Protein AF-A0A0F3MUV6-F1 (afdb_monomer)

Radius of gyration: 31.23 Å; Cα contacts (8 Å, |Δi|>4): 48; chains: 1; bounding box: 65×50×85 Å

Secondary structure (DSSP, 8-state):
----------TTS----GGGGTT--EEEEEEETTTTEEEEEEE----HHHHHHHH-HHHHHHHHHHHHHHHTT-------THHHHHHHHHHHHHHHHHHHHTT--

Structure (mmCIF, N/CA/C/O backbone):
data_AF-A0A0F3MUV6-F1
#
_entry.id   AF-A0A0F3MUV6-F1
#
loop_
_atom_site.group_PDB
_atom_site.id
_atom_site.type_symbol
_atom_site.label_atom_id
_atom_site.label_alt_id
_atom_site.label_comp_id
_atom_site.label_asym_id
_atom_site.label_entity_id
_atom_site.label_seq_id
_atom_site.pdbx_PDB_ins_code
_atom_site.Cartn_x
_atom_site.Cartn_y
_atom_site.Cartn_z
_atom_site.occupancy
_atom_site.B_iso_or_equiv
_atom_site.auth_seq_id
_atom_site.auth_comp_id
_atom_site.auth_asym_id
_atom_site.auth_atom_id
_atom_site.pdbx_PDB_model_num
ATOM 1 N N . MET A 1 1 ? -8.857 18.553 0.728 1.00 51.94 1 MET A N 1
ATOM 2 C CA . MET A 1 1 ? -10.276 18.195 0.942 1.00 51.94 1 MET A CA 1
ATOM 3 C C . MET A 1 1 ? -10.313 17.055 1.940 1.00 51.94 1 MET A C 1
ATOM 5 O O . MET A 1 1 ? -9.624 16.069 1.715 1.00 51.94 1 MET A O 1
ATOM 9 N N . THR A 1 2 ? -11.040 17.208 3.042 1.00 71.00 2 THR A N 1
ATOM 10 C CA . THR A 1 2 ? -11.151 16.173 4.080 1.00 71.00 2 THR A CA 1
ATOM 11 C C . THR A 1 2 ? -12.454 15.421 3.862 1.00 71.00 2 THR A C 1
ATOM 13 O O . THR A 1 2 ? -13.515 16.040 3.837 1.00 71.00 2 THR A O 1
ATOM 16 N N . GLN A 1 3 ? -12.380 14.105 3.671 1.00 78.62 3 GLN A N 1
ATOM 17 C CA . GLN A 1 3 ? -13.557 13.255 3.524 1.00 78.62 3 GLN A CA 1
ATOM 18 C C . GLN A 1 3 ? -13.791 12.497 4.831 1.00 78.62 3 GLN A C 1
ATOM 20 O O . GLN A 1 3 ? -12.894 11.817 5.321 1.00 78.62 3 GLN A O 1
ATOM 25 N N . ALA A 1 4 ? -14.999 12.614 5.380 1.00 85.81 4 ALA A N 1
ATOM 26 C CA . ALA A 1 4 ? -15.443 11.853 6.541 1.00 85.81 4 ALA A CA 1
ATOM 27 C C . ALA A 1 4 ? -16.549 10.884 6.112 1.00 85.81 4 ALA A C 1
ATOM 29 O O . ALA A 1 4 ? -17.497 11.273 5.430 1.00 85.81 4 ALA A O 1
ATOM 30 N N . CYS A 1 5 ? -16.431 9.619 6.499 1.00 87.31 5 CYS A N 1
ATOM 31 C CA . CYS A 1 5 ? -17.469 8.616 6.291 1.00 87.31 5 CYS A CA 1
ATOM 32 C C . CYS A 1 5 ? -17.523 7.668 7.486 1.00 87.31 5 CYS A C 1
ATOM 34 O O . CYS A 1 5 ? -16.498 7.371 8.100 1.00 87.31 5 CYS A O 1
ATOM 36 N N . ILE A 1 6 ? -18.718 7.171 7.793 1.00 91.50 6 ILE A N 1
ATOM 37 C CA . ILE A 1 6 ? -18.922 6.177 8.844 1.00 91.50 6 ILE A CA 1
ATOM 38 C C . ILE A 1 6 ? -18.911 4.798 8.191 1.00 91.50 6 ILE A C 1
ATOM 40 O O . ILE A 1 6 ? -19.690 4.534 7.276 1.00 91.50 6 ILE A O 1
ATOM 44 N N . LEU A 1 7 ? -18.036 3.919 8.672 1.00 91.56 7 LEU A N 1
ATOM 45 C CA . LEU A 1 7 ? -17.950 2.530 8.234 1.00 91.56 7 LEU A CA 1
ATOM 46 C C . LEU A 1 7 ? -18.395 1.622 9.375 1.00 91.56 7 LEU A C 1
ATOM 48 O O . LEU A 1 7 ? -18.047 1.854 10.532 1.00 91.56 7 LEU A O 1
ATOM 52 N N . LYS A 1 8 ? -19.169 0.588 9.046 1.00 93.69 8 LYS A N 1
ATOM 53 C CA . LYS A 1 8 ? -19.601 -0.422 10.013 1.00 93.69 8 LYS A CA 1
ATOM 54 C C . LYS A 1 8 ? -18.725 -1.667 9.8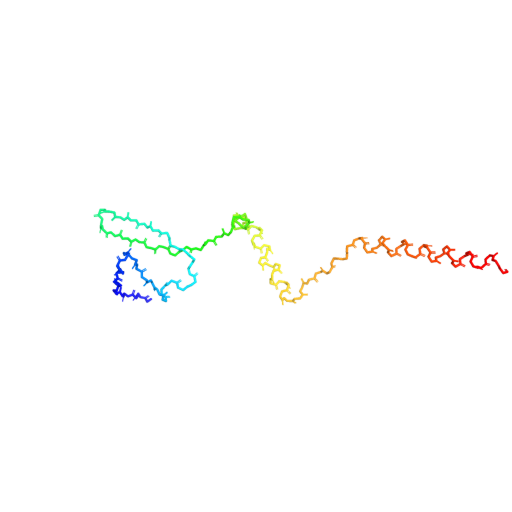73 1.00 93.69 8 LYS A C 1
ATOM 56 O O . LYS A 1 8 ? -18.497 -2.095 8.738 1.00 93.69 8 LYS A O 1
ATOM 61 N N . PRO A 1 9 ? -18.234 -2.238 10.983 1.00 94.31 9 PRO A N 1
ATOM 62 C CA . PRO A 1 9 ? -17.552 -3.517 10.942 1.00 94.31 9 PRO A CA 1
ATOM 63 C C . PRO A 1 9 ? -18.531 -4.631 10.562 1.00 94.31 9 PRO A C 1
ATOM 65 O O . PRO A 1 9 ? -19.719 -4.570 10.888 1.00 94.31 9 PRO A O 1
ATOM 68 N N . ASP A 1 10 ? -18.029 -5.645 9.864 1.00 92.69 10 ASP A N 1
ATOM 69 C CA . ASP A 1 10 ? -18.793 -6.861 9.593 1.00 92.69 10 ASP A CA 1
ATOM 70 C C . ASP A 1 10 ? -18.831 -7.805 10.812 1.00 92.69 10 ASP A C 1
ATOM 72 O O . ASP A 1 10 ? -18.263 -7.525 11.869 1.00 92.69 10 ASP A O 1
ATOM 76 N N . THR A 1 11 ? -19.482 -8.963 10.666 1.00 95.12 11 THR A N 1
ATOM 77 C CA . THR A 1 11 ? -19.598 -9.973 11.735 1.00 95.12 11 THR A CA 1
ATOM 78 C C . THR A 1 11 ? -18.260 -10.557 12.196 1.00 95.12 11 THR A C 1
ATOM 80 O O . THR A 1 11 ? -18.204 -11.187 13.248 1.00 95.12 11 THR A O 1
ATOM 83 N N . LYS A 1 12 ? -17.177 -10.356 11.434 1.00 95.56 12 LYS A N 1
ATOM 84 C CA . LYS A 1 12 ? -15.812 -10.779 11.774 1.00 95.56 12 LYS A CA 1
ATOM 85 C C . LYS A 1 12 ? -14.954 -9.611 12.279 1.00 95.56 12 LYS A C 1
ATOM 87 O O . LYS A 1 12 ? -13.746 -9.773 12.424 1.00 95.56 12 LYS A O 1
ATOM 92 N N . GLY A 1 13 ? -15.548 -8.439 12.514 1.00 91.94 13 GLY A N 1
ATOM 93 C CA . GLY A 1 13 ? -14.851 -7.246 12.997 1.00 91.94 13 GLY A CA 1
ATOM 94 C C . GLY A 1 13 ? -14.020 -6.520 11.934 1.00 91.94 13 GLY A C 1
ATOM 95 O O . GLY A 1 13 ? -13.195 -5.677 12.281 1.00 91.94 13 GLY A O 1
ATOM 96 N N . ARG A 1 14 ? -14.198 -6.822 10.642 1.00 93.44 14 ARG A N 1
ATOM 97 C CA . ARG A 1 14 ? -13.427 -6.195 9.554 1.00 93.44 14 ARG A CA 1
ATOM 98 C C . ARG A 1 14 ? -14.092 -4.900 9.103 1.00 93.44 14 ARG A C 1
ATOM 100 O O . ARG A 1 14 ? -15.307 -4.858 8.924 1.00 93.44 14 ARG A O 1
ATOM 107 N N . ILE A 1 15 ? -13.291 -3.870 8.837 1.00 93.12 15 ILE A N 1
ATOM 108 C CA . ILE A 1 15 ? -13.744 -2.605 8.242 1.00 93.12 15 ILE A CA 1
ATOM 109 C C . ILE A 1 15 ? -13.284 -2.556 6.784 1.00 93.12 15 ILE A C 1
ATOM 111 O O . ILE A 1 15 ? -12.098 -2.697 6.494 1.00 93.12 15 ILE A O 1
ATOM 115 N N . THR A 1 16 ? -14.218 -2.337 5.857 1.00 91.88 16 THR A N 1
ATOM 116 C CA . THR A 1 16 ? -13.904 -2.256 4.423 1.00 91.88 16 THR A CA 1
ATOM 117 C C . THR A 1 16 ? -13.693 -0.802 4.011 1.00 91.88 16 THR A C 1
ATOM 119 O O . THR A 1 16 ? -14.640 -0.022 3.982 1.00 91.88 16 THR A O 1
ATOM 122 N N . LEU A 1 17 ? -12.457 -0.441 3.658 1.00 91.75 17 LEU A N 1
ATOM 123 C CA . LEU A 1 17 ? -12.093 0.918 3.224 1.00 91.75 17 LEU A CA 1
ATOM 124 C C . LEU A 1 17 ? -12.515 1.230 1.775 1.00 91.75 17 LEU A C 1
ATOM 126 O O . LEU A 1 17 ? -12.622 2.393 1.386 1.00 91.75 17 LEU A O 1
ATOM 130 N N . GLY A 1 18 ? -12.773 0.201 0.961 1.00 88.88 18 GLY A N 1
ATOM 131 C CA . GLY A 1 18 ? -13.249 0.346 -0.415 1.00 88.88 18 GLY A CA 1
ATOM 132 C C . GLY A 1 18 ? -12.351 1.264 -1.252 1.00 88.88 18 GLY A C 1
ATOM 133 O O . GLY A 1 18 ? -11.146 1.047 -1.358 1.00 88.88 18 GLY A O 1
ATOM 134 N N . LYS A 1 19 ? -12.937 2.322 -1.829 1.00 88.38 19 LYS A N 1
ATOM 135 C CA . LYS A 1 19 ? -12.215 3.300 -2.665 1.00 88.38 19 LYS A CA 1
ATOM 136 C C . LYS A 1 19 ? -11.120 4.064 -1.908 1.00 88.38 19 LYS A C 1
ATOM 138 O O . LYS A 1 19 ? -10.19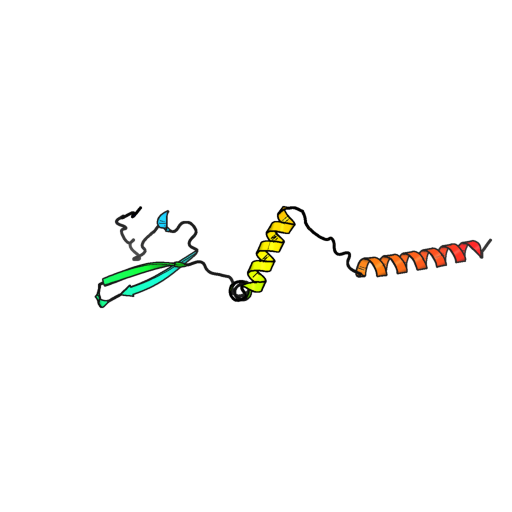3 4.540 -2.556 1.00 88.38 19 LYS A O 1
ATOM 143 N N . LEU A 1 20 ? -11.203 4.161 -0.576 1.00 87.62 20 LEU A N 1
ATOM 144 C CA . LEU A 1 20 ? -10.209 4.862 0.248 1.00 87.62 20 LEU A CA 1
ATOM 145 C C . LEU A 1 20 ? -8.848 4.150 0.262 1.00 87.62 20 LEU A C 1
ATOM 147 O O . LEU A 1 20 ? -7.834 4.789 0.511 1.00 87.62 20 LEU A O 1
ATOM 151 N N . ALA A 1 21 ? -8.815 2.846 -0.029 1.00 88.44 21 ALA A N 1
ATOM 152 C CA . ALA A 1 21 ? -7.594 2.039 -0.063 1.00 88.44 21 ALA A CA 1
ATOM 153 C C . ALA A 1 21 ? -7.057 1.797 -1.487 1.00 88.44 21 ALA A C 1
ATOM 155 O O . ALA A 1 21 ? -6.236 0.907 -1.703 1.00 88.44 21 ALA A O 1
ATOM 156 N N . LYS A 1 22 ? -7.524 2.547 -2.494 1.00 87.62 22 LYS A N 1
ATOM 157 C CA . LYS A 1 22 ? -7.099 2.330 -3.884 1.00 87.62 22 LYS A CA 1
ATOM 158 C C . LYS A 1 22 ? -5.590 2.573 -4.034 1.00 87.62 22 LYS A C 1
ATOM 160 O O . LYS A 1 22 ? -5.124 3.684 -3.819 1.00 87.62 22 LYS A O 1
ATOM 165 N N . GLY A 1 23 ? -4.856 1.546 -4.467 1.00 82.31 23 GLY A N 1
ATOM 166 C CA . GLY A 1 23 ? -3.405 1.614 -4.69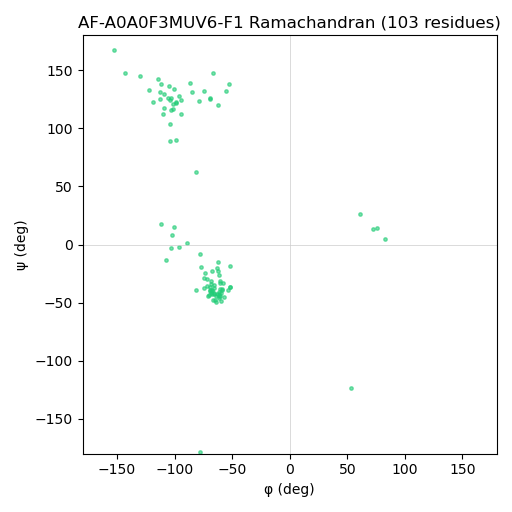0 1.00 82.31 23 GLY A CA 1
ATOM 167 C C . GLY A 1 23 ? -2.551 1.413 -3.434 1.00 82.31 23 GLY A C 1
ATOM 168 O O . GLY A 1 23 ? -1.335 1.536 -3.516 1.00 82.31 23 GLY A O 1
ATOM 169 N N . VAL A 1 24 ? -3.166 1.096 -2.295 1.00 86.25 24 VAL A N 1
ATOM 170 C CA . VAL A 1 24 ? -2.472 0.785 -1.041 1.00 86.25 24 VAL A CA 1
ATOM 171 C C . VAL A 1 24 ? -2.344 -0.734 -0.920 1.00 86.25 24 VAL A C 1
ATOM 173 O O . VAL A 1 24 ? -3.351 -1.429 -1.056 1.00 86.25 24 VAL A O 1
ATOM 176 N N . SER A 1 25 ? -1.138 -1.263 -0.680 1.00 85.69 25 SER A N 1
ATOM 177 C CA . SER A 1 25 ? -0.960 -2.716 -0.510 1.00 85.69 25 SER A CA 1
ATOM 178 C C . SER A 1 25 ? -1.306 -3.167 0.905 1.00 85.69 25 SER A C 1
ATOM 180 O O . SER A 1 25 ? -1.914 -4.218 1.090 1.00 85.69 25 SER A O 1
ATOM 182 N N . SER A 1 26 ? -0.935 -2.368 1.904 1.00 89.38 26 SER A N 1
ATOM 183 C CA . SER A 1 26 ? -1.142 -2.675 3.317 1.00 89.38 26 SER A CA 1
ATOM 184 C C . SER A 1 26 ? -1.263 -1.395 4.144 1.00 89.38 26 SER A C 1
ATOM 186 O O . SER A 1 26 ? -1.015 -0.297 3.657 1.00 89.38 26 SER A O 1
ATOM 188 N N . PHE A 1 27 ? -1.707 -1.508 5.395 1.00 91.88 27 PHE A N 1
ATOM 189 C CA . PHE A 1 27 ? -1.803 -0.371 6.309 1.00 91.88 27 PHE A CA 1
ATOM 190 C C . PHE A 1 27 ? -0.987 -0.649 7.560 1.00 91.88 27 PHE A C 1
ATOM 192 O O . PHE A 1 27 ? -1.119 -1.714 8.166 1.00 91.88 27 PHE A O 1
ATOM 199 N N . HIS A 1 28 ? -0.188 0.328 7.974 1.00 92.00 28 HIS A N 1
ATOM 200 C CA . HIS A 1 28 ? 0.407 0.315 9.298 1.00 92.00 28 HIS A CA 1
ATOM 201 C C . HIS A 1 28 ? -0.653 0.768 10.310 1.00 92.00 28 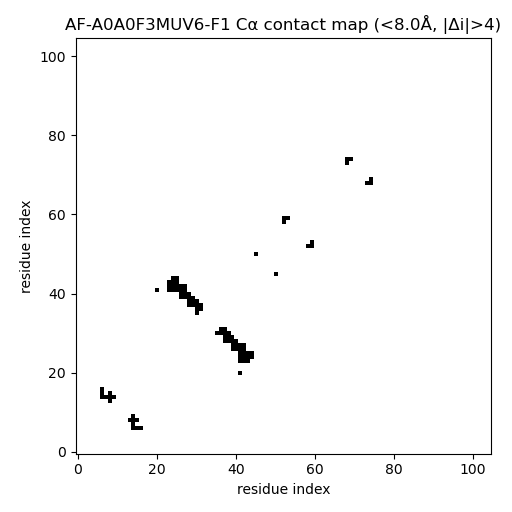HIS A C 1
ATOM 203 O O . HIS A 1 28 ? -1.264 1.828 10.156 1.00 92.00 28 HIS A O 1
ATOM 209 N N . VAL A 1 29 ? -0.918 -0.077 11.308 1.00 92.88 29 VAL A N 1
ATOM 210 C CA . VAL A 1 29 ? -1.967 0.149 12.306 1.00 92.88 29 VAL A CA 1
ATOM 211 C C . VAL A 1 29 ? -1.337 0.656 13.592 1.00 92.88 29 VAL A C 1
ATOM 213 O O . VAL A 1 29 ? -0.594 -0.067 14.253 1.00 92.88 29 VAL A O 1
ATOM 216 N N . ILE A 1 30 ? -1.687 1.879 13.981 1.00 94.50 30 ILE A N 1
ATOM 217 C CA . ILE A 1 30 ? -1.264 2.469 15.250 1.00 94.50 30 ILE A CA 1
ATOM 218 C C . ILE A 1 30 ? -2.483 2.548 16.164 1.00 94.50 30 ILE A C 1
ATOM 220 O O . ILE A 1 30 ? -3.457 3.243 15.866 1.00 94.50 30 ILE A O 1
ATOM 224 N N . VAL A 1 31 ? -2.429 1.838 17.291 1.00 95.25 31 VAL A N 1
ATOM 225 C CA . VAL A 1 31 ? -3.505 1.813 18.288 1.00 95.25 31 VAL A CA 1
ATOM 226 C C . VAL A 1 31 ? -3.113 2.682 19.476 1.00 95.25 31 VAL A C 1
ATOM 228 O O . VAL A 1 31 ? -2.167 2.386 20.202 1.00 95.25 31 VAL A O 1
ATOM 231 N N . ASN A 1 32 ? -3.864 3.757 19.700 1.00 94.94 32 ASN A N 1
ATOM 232 C CA . ASN A 1 32 ? -3.742 4.583 20.892 1.00 94.94 32 ASN A CA 1
ATOM 233 C C . ASN A 1 32 ? -4.828 4.198 21.899 1.00 94.94 32 ASN A C 1
ATOM 235 O O . ASN A 1 32 ? -5.914 4.782 21.915 1.00 94.94 32 ASN A O 1
ATOM 239 N N . SER A 1 33 ? -4.513 3.241 22.771 1.00 92.44 33 SER A N 1
ATOM 240 C CA . SER A 1 33 ? -5.459 2.718 23.764 1.00 92.44 33 SER A CA 1
ATOM 241 C C . SER A 1 33 ? -5.961 3.781 24.744 1.00 92.44 33 SER A C 1
ATOM 243 O O . SER A 1 33 ? -7.106 3.715 25.171 1.00 92.44 33 SER A O 1
ATOM 245 N N . LYS A 1 34 ? -5.148 4.800 25.068 1.00 94.06 34 LYS A N 1
ATOM 246 C CA . LYS A 1 34 ? -5.553 5.880 25.990 1.00 94.06 34 LYS A CA 1
ATOM 247 C C . LYS A 1 34 ? -6.638 6.780 25.400 1.00 94.06 34 LYS A C 1
ATOM 249 O O . LYS A 1 34 ? -7.445 7.323 26.142 1.00 94.06 34 LYS A O 1
ATOM 254 N N . LYS A 1 35 ? -6.633 6.960 24.077 1.00 93.12 35 LYS A N 1
ATOM 255 C CA . LYS A 1 35 ? -7.605 7.793 23.352 1.00 93.12 35 LYS A CA 1
ATOM 256 C C . LYS A 1 35 ? -8.684 6.977 22.634 1.00 93.12 35 LYS A C 1
ATOM 258 O O . LYS A 1 35 ? -9.554 7.568 22.009 1.00 93.12 35 LYS A O 1
ATOM 263 N N . GLY A 1 36 ? -8.608 5.644 22.678 1.00 91.88 36 GLY A N 1
ATOM 264 C CA . GLY A 1 36 ? -9.497 4.758 21.920 1.00 91.88 36 GLY A CA 1
ATOM 265 C C . GLY A 1 36 ? -9.390 4.940 20.402 1.00 91.88 36 GLY A C 1
ATOM 266 O O . GLY A 1 36 ? -10.355 4.698 19.685 1.00 91.88 36 GLY A O 1
ATOM 267 N N . GLN A 1 37 ? -8.242 5.410 19.906 1.00 94.19 37 GLN A N 1
ATOM 268 C CA . GLN A 1 37 ? -8.062 5.775 18.502 1.00 94.19 37 GLN A CA 1
ATOM 269 C C . GLN A 1 37 ? -7.251 4.713 17.761 1.00 94.19 37 GLN A C 1
ATOM 271 O O . GLN A 1 37 ? -6.215 4.263 18.249 1.00 94.19 37 GLN A O 1
ATOM 276 N N . ILE A 1 38 ? -7.691 4.371 16.551 1.00 93.12 38 ILE A N 1
ATOM 277 C CA . ILE A 1 38 ? -6.932 3.563 15.594 1.00 93.12 38 ILE A CA 1
ATOM 278 C C . ILE A 1 38 ? -6.577 4.466 14.413 1.00 93.12 38 ILE A C 1
ATOM 280 O O . ILE A 1 38 ? -7.459 5.095 13.827 1.00 93.12 38 ILE A O 1
ATOM 284 N N . ILE A 1 39 ? -5.291 4.548 14.083 1.00 92.88 39 ILE A N 1
ATOM 285 C CA . ILE A 1 39 ? -4.777 5.288 12.928 1.00 92.88 39 ILE A CA 1
ATOM 286 C C . ILE A 1 39 ? -4.293 4.264 11.907 1.00 92.88 39 ILE A C 1
ATOM 288 O O . ILE A 1 39 ? -3.551 3.344 12.251 1.00 92.88 39 ILE A O 1
ATOM 292 N N . LEU A 1 40 ? -4.744 4.423 10.664 1.00 92.69 40 LEU A N 1
ATOM 293 C CA . LEU A 1 40 ? -4.333 3.604 9.531 1.00 92.69 40 LEU A CA 1
ATOM 294 C C . LEU A 1 40 ? -3.477 4.459 8.605 1.00 92.69 40 LEU A C 1
ATOM 296 O O . LEU A 1 40 ? -3.981 5.395 7.982 1.00 92.69 40 LEU A O 1
ATOM 300 N N . GLU A 1 41 ? -2.196 4.131 8.509 1.00 91.44 41 GLU A N 1
ATOM 301 C CA . GLU A 1 41 ? -1.275 4.782 7.582 1.00 91.44 41 GLU A CA 1
ATOM 302 C C . GLU A 1 41 ? -1.114 3.905 6.335 1.00 91.44 41 GLU A C 1
ATOM 304 O O . GLU A 1 41 ? -0.741 2.735 6.469 1.00 91.44 41 GLU A O 1
ATOM 309 N N . PRO A 1 42 ? -1.413 4.417 5.126 1.00 89.06 42 PRO A N 1
ATOM 310 C CA . PRO A 1 42 ? -1.162 3.686 3.893 1.00 89.06 42 PRO A CA 1
ATOM 311 C C . PRO A 1 42 ? 0.301 3.259 3.774 1.00 89.06 42 PRO A C 1
ATOM 313 O O . PRO A 1 42 ? 1.208 4.074 3.940 1.00 89.06 42 PRO A O 1
ATOM 316 N N . TYR A 1 43 ? 0.523 1.997 3.430 1.00 84.69 43 TYR A N 1
ATOM 317 C CA . TYR A 1 43 ? 1.839 1.408 3.238 1.00 84.69 43 TYR A CA 1
ATOM 318 C C . TYR A 1 43 ? 1.895 0.663 1.900 1.00 84.69 43 TYR A C 1
ATOM 320 O O . TYR A 1 43 ? 0.905 0.096 1.428 1.00 84.69 43 TYR A O 1
ATOM 328 N N . THR A 1 44 ? 3.058 0.711 1.252 1.00 78.25 44 THR A N 1
ATOM 329 C CA . THR A 1 44 ? 3.344 -0.075 0.048 1.00 78.25 44 THR A CA 1
ATOM 330 C C . THR A 1 44 ? 4.506 -1.005 0.342 1.00 78.25 44 THR A C 1
ATOM 332 O O . THR A 1 44 ? 5.583 -0.552 0.726 1.00 78.25 44 THR A O 1
ATOM 335 N N . GLU A 1 45 ? 4.284 -2.303 0.175 1.00 79.88 45 GLU A N 1
ATOM 336 C CA . GLU A 1 45 ? 5.311 -3.320 0.361 1.00 79.88 45 GLU A CA 1
ATOM 337 C C . GLU A 1 45 ? 6.287 -3.321 -0.811 1.00 79.88 45 GLU A C 1
ATOM 339 O O . GLU A 1 45 ? 5.896 -3.332 -1.978 1.00 79.88 45 GLU A O 1
ATOM 344 N N . ILE A 1 46 ? 7.575 -3.329 -0.481 1.00 79.06 46 ILE A N 1
ATOM 345 C CA . ILE A 1 46 ? 8.657 -3.475 -1.448 1.00 79.06 46 ILE A CA 1
ATOM 346 C C . ILE A 1 46 ? 9.176 -4.910 -1.323 1.00 79.06 46 ILE A C 1
ATOM 348 O O . ILE A 1 46 ? 9.570 -5.304 -0.219 1.00 79.06 46 ILE A O 1
ATOM 352 N N . PRO A 1 47 ? 9.218 -5.701 -2.412 1.00 83.00 47 PRO A N 1
ATOM 353 C CA . PRO A 1 47 ? 9.801 -7.034 -2.377 1.00 83.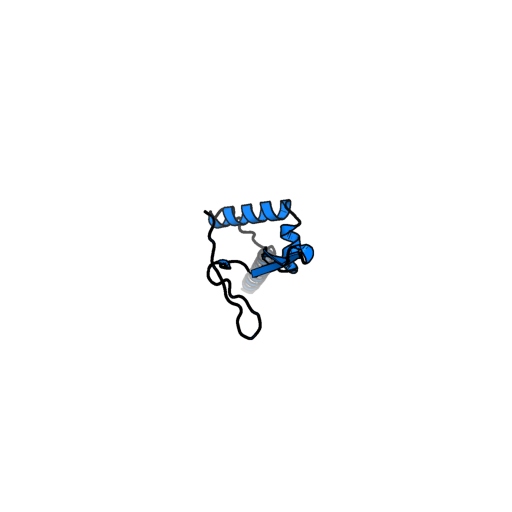00 47 PRO A CA 1
ATOM 354 C C . PRO A 1 47 ? 11.218 -7.010 -1.796 1.00 83.00 47 PRO A C 1
ATOM 356 O O . PRO A 1 47 ? 12.035 -6.159 -2.151 1.00 83.00 47 PRO A O 1
ATOM 359 N N . LEU A 1 48 ? 11.554 -7.984 -0.944 1.00 81.19 48 LEU A N 1
ATOM 360 C CA . LEU A 1 48 ? 12.853 -8.018 -0.257 1.00 81.19 48 LEU A CA 1
ATOM 361 C C . LEU A 1 48 ? 14.037 -7.928 -1.236 1.00 81.19 48 LEU A C 1
ATOM 363 O O . LEU A 1 48 ? 15.000 -7.205 -0.979 1.00 81.19 48 LEU A O 1
ATOM 3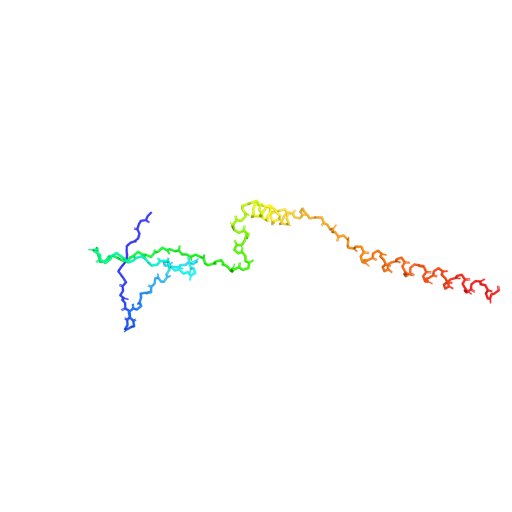67 N N . LYS A 1 49 ? 13.928 -8.604 -2.388 1.00 88.12 49 LYS A N 1
ATOM 368 C CA . LYS A 1 49 ? 14.941 -8.608 -3.457 1.00 88.12 49 LYS A CA 1
ATOM 369 C C . LYS A 1 49 ? 15.173 -7.236 -4.094 1.00 88.12 49 LYS A C 1
ATOM 371 O O . LYS A 1 49 ? 16.220 -7.033 -4.695 1.00 88.12 49 LYS A O 1
ATOM 376 N N . GLU A 1 50 ? 14.226 -6.315 -3.964 1.00 88.31 50 GLU A N 1
ATOM 377 C CA . GLU A 1 50 ? 14.284 -4.963 -4.528 1.00 88.31 50 GLU A CA 1
ATOM 378 C C . GLU A 1 50 ? 14.523 -3.896 -3.452 1.00 88.31 50 GLU A C 1
ATOM 380 O O . GLU A 1 50 ? 14.909 -2.778 -3.780 1.00 88.31 50 GLU A O 1
ATOM 385 N N . SER A 1 51 ? 14.385 -4.233 -2.163 1.00 88.00 51 SER A N 1
ATOM 386 C CA . SER A 1 51 ? 14.581 -3.300 -1.040 1.00 88.00 51 SER A CA 1
ATOM 387 C C . SER A 1 51 ? 15.922 -2.548 -1.085 1.00 88.00 51 SER A C 1
ATOM 389 O O . SER A 1 51 ? 15.984 -1.354 -0.786 1.00 88.00 51 SER A O 1
ATOM 391 N N . TRP A 1 52 ? 16.996 -3.211 -1.529 1.00 91.88 52 TRP A N 1
ATOM 392 C CA . TRP A 1 52 ? 18.333 -2.620 -1.640 1.00 91.88 52 TRP A CA 1
ATOM 393 C C . TRP A 1 52 ? 18.377 -1.419 -2.594 1.00 91.88 52 TRP A C 1
ATOM 395 O O . TRP A 1 52 ? 19.131 -0.473 -2.355 1.00 91.88 52 TRP A O 1
ATOM 405 N N . LEU A 1 53 ? 17.562 -1.431 -3.652 1.00 92.31 53 LEU A N 1
ATOM 406 C CA . LEU A 1 53 ? 17.511 -0.366 -4.649 1.00 92.31 53 LEU A CA 1
ATOM 407 C C . LEU A 1 53 ? 16.949 0.917 -4.032 1.00 92.31 53 LEU A C 1
ATOM 409 O O . LEU A 1 53 ? 17.474 2.001 -4.274 1.00 92.31 53 LEU A O 1
ATOM 413 N N . PHE A 1 54 ? 15.925 0.789 -3.189 1.00 87.38 54 PHE A N 1
ATOM 414 C CA . PHE A 1 54 ? 15.302 1.919 -2.500 1.00 87.38 54 PHE A CA 1
ATOM 415 C C . PHE A 1 54 ? 16.172 2.457 -1.359 1.00 87.38 54 PHE A C 1
ATOM 417 O O . PHE A 1 54 ? 16.166 3.661 -1.097 1.00 87.38 54 PHE A O 1
ATOM 424 N N . ASN A 1 55 ? 16.994 1.602 -0.744 1.00 88.62 55 ASN A N 1
ATOM 425 C CA . ASN A 1 55 ? 17.999 2.022 0.235 1.00 88.62 55 ASN A CA 1
ATOM 426 C C . ASN A 1 55 ? 19.198 2.736 -0.419 1.00 88.62 55 ASN A C 1
ATOM 428 O O . ASN A 1 55 ? 19.861 3.553 0.221 1.00 88.62 55 ASN A O 1
ATOM 432 N N . ASN A 1 56 ? 19.471 2.479 -1.702 1.00 93.88 56 ASN A N 1
ATOM 433 C CA . ASN A 1 56 ? 20.559 3.106 -2.448 1.00 93.88 56 ASN A CA 1
ATOM 434 C C . ASN A 1 56 ? 20.041 4.194 -3.402 1.00 93.88 56 ASN A C 1
ATOM 436 O O . ASN A 1 56 ? 19.823 3.964 -4.594 1.00 93.88 56 ASN A O 1
ATOM 440 N N . LYS A 1 57 ? 19.938 5.430 -2.895 1.00 92.69 57 LYS A N 1
ATOM 441 C CA . LYS A 1 57 ? 19.476 6.597 -3.675 1.00 92.69 57 LYS A CA 1
ATOM 442 C C . LYS A 1 57 ? 20.233 6.785 -4.993 1.00 92.69 57 LYS A C 1
ATOM 444 O O . LYS A 1 57 ? 19.630 7.156 -5.996 1.00 92.69 57 LYS A O 1
ATOM 449 N N . LYS A 1 58 ? 21.543 6.512 -5.019 1.00 96.44 58 LYS A N 1
ATOM 450 C CA . LYS A 1 58 ? 22.362 6.650 -6.232 1.00 96.44 58 LYS A CA 1
ATOM 451 C C . LYS A 1 58 ? 21.965 5.621 -7.294 1.00 96.44 58 LYS A C 1
ATOM 453 O O . LYS A 1 58 ? 21.881 5.968 -8.471 1.00 96.44 58 LYS A O 1
ATOM 458 N N . ALA A 1 59 ? 21.729 4.372 -6.897 1.00 94.88 59 ALA A N 1
ATOM 459 C CA . ALA A 1 59 ? 21.256 3.330 -7.807 1.00 94.88 59 ALA A CA 1
ATOM 460 C C . ALA A 1 59 ? 19.841 3.640 -8.317 1.00 94.88 59 ALA A C 1
ATOM 462 O O . ALA A 1 59 ? 19.595 3.550 -9.518 1.00 94.88 59 ALA A O 1
ATOM 463 N N . LEU A 1 60 ? 18.950 4.103 -7.436 1.00 95.19 60 LEU A N 1
ATOM 464 C CA . LEU A 1 60 ? 17.582 4.474 -7.798 1.00 95.19 60 LEU A CA 1
ATOM 465 C C . LEU A 1 60 ? 17.531 5.617 -8.826 1.00 95.19 60 LEU A C 1
ATOM 467 O O . LEU A 1 60 ? 16.765 5.558 -9.787 1.00 95.19 60 LEU A O 1
ATOM 471 N N . VAL A 1 61 ? 18.362 6.652 -8.659 1.00 96.44 61 VAL A N 1
ATOM 472 C CA . VAL A 1 61 ? 18.460 7.761 -9.625 1.00 96.44 61 VAL A CA 1
ATOM 473 C C . VAL A 1 61 ? 18.975 7.267 -10.977 1.00 96.44 61 VAL A C 1
ATOM 475 O O . VAL A 1 61 ? 18.402 7.615 -12.006 1.00 96.44 61 VAL A O 1
ATOM 478 N N . GLN A 1 62 ? 20.013 6.426 -10.987 1.00 96.06 62 GLN A N 1
ATOM 479 C CA . GLN A 1 62 ? 20.545 5.864 -12.232 1.00 96.06 62 GLN A CA 1
ATOM 480 C C . GLN A 1 62 ? 19.521 4.986 -12.954 1.00 96.06 62 GLN A C 1
ATOM 482 O O . GLN A 1 62 ? 19.362 5.128 -14.163 1.00 96.06 62 GLN A O 1
ATOM 487 N N . LEU A 1 63 ? 18.785 4.141 -12.225 1.00 95.12 63 LEU A N 1
ATOM 488 C CA . LEU A 1 63 ? 17.717 3.328 -12.803 1.00 95.12 63 LEU A CA 1
ATOM 489 C C . LEU A 1 63 ? 16.639 4.210 -13.444 1.00 95.12 63 LEU A C 1
ATOM 491 O O . LEU A 1 63 ? 16.275 3.995 -14.596 1.00 95.12 63 LEU A O 1
ATOM 495 N N . ASN A 1 64 ? 16.162 5.230 -12.727 1.00 95.25 64 ASN A N 1
ATOM 496 C CA . ASN A 1 64 ? 15.149 6.148 -13.248 1.00 95.25 64 ASN A CA 1
ATOM 497 C C . ASN A 1 64 ? 15.623 6.900 -14.498 1.00 95.25 64 ASN A C 1
ATOM 499 O O . ASN A 1 64 ? 14.833 7.116 -15.417 1.00 95.25 64 ASN A O 1
ATOM 503 N N . ASN A 1 65 ? 16.896 7.295 -14.545 1.00 95.94 65 ASN A N 1
ATOM 504 C CA . ASN A 1 65 ? 17.476 7.918 -15.731 1.00 95.94 65 ASN A CA 1
ATOM 505 C C . ASN A 1 65 ? 17.538 6.922 -16.894 1.00 95.94 65 ASN A C 1
ATOM 507 O O . ASN A 1 65 ? 17.021 7.224 -17.963 1.00 95.94 65 ASN A O 1
ATOM 511 N N . GLY A 1 66 ? 18.032 5.704 -16.660 1.00 94.94 66 GLY A N 1
ATOM 512 C CA . GLY A 1 66 ? 18.080 4.653 -17.679 1.00 94.94 66 GLY A CA 1
ATOM 513 C C . GLY A 1 66 ? 16.703 4.293 -18.247 1.00 94.94 66 GLY A C 1
ATOM 514 O O . GLY A 1 66 ? 16.566 4.130 -19.456 1.00 94.94 66 GLY A O 1
ATOM 515 N N . ILE A 1 67 ? 15.659 4.245 -17.409 1.00 96.19 67 ILE A N 1
ATOM 516 C CA . ILE A 1 67 ? 14.270 4.042 -17.859 1.00 96.19 67 ILE A CA 1
ATOM 517 C C . ILE A 1 67 ? 13.829 5.178 -18.795 1.00 96.19 67 ILE A C 1
ATOM 519 O O . ILE A 1 67 ? 13.239 4.922 -19.845 1.00 96.19 67 ILE A O 1
ATOM 523 N N . LYS A 1 68 ? 14.132 6.436 -18.447 1.00 96.31 68 LYS A N 1
ATOM 524 C CA . LYS A 1 68 ? 13.803 7.601 -19.286 1.00 96.31 68 LYS A CA 1
ATOM 525 C C . LYS A 1 68 ? 14.573 7.599 -20.603 1.00 96.31 68 LYS A C 1
ATOM 527 O O . LYS A 1 68 ? 13.990 7.917 -21.637 1.00 96.31 68 LYS A O 1
ATOM 532 N N . ASP A 1 69 ? 15.853 7.256 -20.567 1.00 95.69 69 ASP A N 1
ATOM 533 C CA . ASP A 1 69 ? 16.716 7.223 -21.747 1.00 95.69 69 ASP A CA 1
ATOM 534 C C . ASP A 1 69 ? 16.284 6.095 -22.692 1.00 95.69 69 ASP A C 1
ATOM 536 O O . ASP A 1 69 ? 16.123 6.316 -23.893 1.00 95.69 69 ASP A O 1
ATOM 540 N N . SER A 1 70 ? 15.951 4.922 -22.142 1.00 94.00 70 SER A N 1
ATOM 541 C CA . SER A 1 70 ? 15.391 3.797 -22.896 1.00 94.00 70 SER A CA 1
ATOM 542 C C . SER A 1 70 ? 14.061 4.147 -23.563 1.00 94.00 70 SER A C 1
ATOM 544 O O . SER A 1 70 ? 13.896 3.888 -24.755 1.00 94.00 70 SER A O 1
ATOM 546 N N . ALA A 1 71 ? 13.152 4.819 -22.849 1.00 93.62 71 ALA A N 1
ATOM 547 C CA . ALA A 1 71 ? 11.884 5.283 -23.416 1.00 93.62 71 ALA A CA 1
ATOM 548 C C . ALA A 1 71 ? 12.072 6.281 -24.577 1.00 93.62 71 ALA A C 1
ATOM 550 O O . ALA A 1 71 ? 11.220 6.369 -25.458 1.00 93.62 71 ALA A O 1
ATOM 551 N N . LYS A 1 72 ? 13.193 7.014 -24.602 1.00 95.44 72 LYS A N 1
ATOM 552 C CA . LYS A 1 72 ? 13.579 7.929 -25.691 1.00 95.44 72 LYS A CA 1
ATOM 553 C C . LYS A 1 72 ? 14.397 7.253 -26.798 1.00 95.44 72 LYS A C 1
ATOM 555 O O . LYS A 1 72 ? 14.834 7.939 -27.718 1.00 95.44 72 LYS A O 1
ATOM 560 N N . GLY A 1 73 ? 14.654 5.949 -26.701 1.00 91.44 73 GLY A N 1
ATOM 561 C CA . GLY A 1 73 ? 15.507 5.216 -27.639 1.00 91.44 73 GLY A CA 1
ATOM 562 C C . GLY A 1 73 ? 17.004 5.523 -27.507 1.00 91.44 73 GLY A C 1
ATOM 563 O O . GLY A 1 73 ? 17.780 5.140 -28.378 1.00 91.44 73 GLY A O 1
ATOM 564 N N . GLN A 1 74 ? 17.435 6.185 -26.430 1.00 93.56 74 GLN A N 1
ATOM 565 C CA . GLN A 1 74 ? 18.841 6.502 -26.155 1.00 93.56 74 GLN A CA 1
ATOM 566 C C . GLN A 1 74 ? 19.545 5.286 -25.539 1.00 93.56 74 GLN A C 1
ATOM 568 O O . GLN A 1 74 ? 19.987 5.303 -24.392 1.00 93.56 74 GLN A O 1
ATOM 573 N N . VAL A 1 75 ? 19.600 4.193 -26.299 1.00 89.25 75 VAL A N 1
ATOM 574 C CA . VAL A 1 75 ? 20.200 2.924 -25.878 1.00 89.25 75 VAL A CA 1
ATOM 575 C C . VAL A 1 75 ? 21.430 2.614 -26.715 1.00 89.25 75 VAL A C 1
ATOM 577 O O . VAL A 1 75 ? 21.465 2.856 -27.921 1.00 89.25 75 VAL A O 1
ATOM 580 N N . LYS A 1 76 ? 22.451 2.049 -26.071 1.00 86.69 76 LYS A N 1
ATOM 581 C CA . LYS A 1 76 ? 23.624 1.517 -26.760 1.00 86.69 76 LYS A CA 1
ATOM 582 C C . LYS A 1 76 ? 23.496 0.004 -26.840 1.00 86.69 76 LYS A C 1
ATOM 584 O O . LYS A 1 76 ? 23.424 -0.662 -25.809 1.00 86.69 76 LYS A O 1
ATOM 589 N N . PHE A 1 77 ? 23.497 -0.533 -28.055 1.00 82.38 77 PHE A N 1
ATOM 590 C CA . PHE A 1 77 ? 23.623 -1.970 -28.251 1.00 82.38 77 PHE A CA 1
ATOM 591 C C . PHE A 1 77 ? 25.032 -2.401 -27.859 1.00 82.38 77 PHE A C 1
ATOM 593 O O . PHE A 1 77 ? 26.025 -1.828 -28.309 1.00 82.38 77 PHE A O 1
ATOM 600 N N . ILE A 1 78 ? 25.096 -3.384 -26.971 1.00 82.88 78 ILE A N 1
ATOM 601 C CA . ILE A 1 78 ? 26.341 -3.992 -26.529 1.00 82.88 78 ILE A CA 1
ATOM 602 C C . ILE A 1 78 ? 26.421 -5.336 -27.243 1.00 82.88 78 ILE A C 1
ATOM 604 O O . ILE A 1 78 ? 25.692 -6.267 -26.904 1.00 82.88 78 ILE A O 1
ATOM 608 N N . GLU A 1 79 ? 27.255 -5.425 -28.275 1.00 73.06 79 GLU A N 1
ATOM 609 C CA . GLU A 1 79 ? 27.580 -6.714 -28.879 1.00 73.06 79 GLU A CA 1
ATOM 610 C C . GLU A 1 79 ? 28.433 -7.502 -27.882 1.00 73.06 79 GLU A C 1
ATOM 612 O O . GLU A 1 79 ? 29.423 -7.001 -27.356 1.00 73.06 79 GLU A O 1
ATOM 617 N N . THR A 1 80 ? 28.000 -8.716 -27.549 1.00 68.44 80 THR A N 1
ATOM 618 C CA . THR A 1 80 ? 28.727 -9.579 -26.613 1.00 68.44 80 THR A CA 1
ATOM 619 C C . THR A 1 80 ? 29.804 -10.349 -27.377 1.00 68.44 80 THR A C 1
ATOM 621 O O . THR A 1 80 ? 29.494 -10.990 -28.384 1.00 68.44 80 THR A O 1
ATOM 624 N N . ASP A 1 81 ? 31.040 -10.362 -26.867 1.00 58.50 81 ASP A N 1
ATOM 625 C CA . ASP A 1 81 ? 32.228 -10.992 -27.483 1.00 58.50 81 ASP A CA 1
ATOM 626 C C . ASP A 1 81 ? 32.043 -12.469 -27.900 1.00 58.50 81 ASP A C 1
ATOM 628 O O . ASP A 1 81 ? 32.762 -12.993 -28.752 1.00 58.50 81 ASP A O 1
ATOM 632 N N . ILE A 1 82 ? 31.027 -13.150 -27.356 1.00 59.66 82 ILE A N 1
ATOM 633 C CA . ILE A 1 8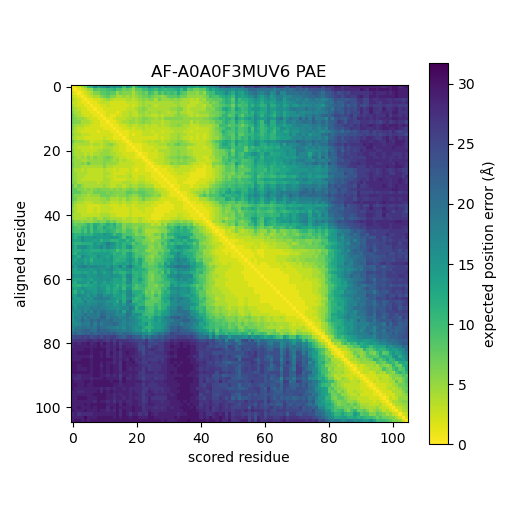2 ? 30.633 -14.523 -27.711 1.00 59.66 82 ILE A CA 1
ATOM 634 C C . ILE A 1 82 ? 30.304 -14.653 -29.212 1.00 59.66 82 ILE A C 1
ATOM 636 O O . ILE A 1 82 ? 30.554 -15.700 -29.819 1.00 59.66 82 ILE A O 1
ATOM 640 N N . VAL A 1 83 ? 29.758 -13.602 -29.834 1.00 58.72 83 VAL A N 1
ATOM 641 C CA . VAL A 1 83 ? 29.435 -13.605 -31.271 1.00 58.72 83 VAL A CA 1
ATOM 642 C C . VAL A 1 83 ? 30.705 -13.481 -32.119 1.00 58.72 83 VAL A C 1
ATOM 644 O O . VAL A 1 83 ? 30.830 -14.169 -33.137 1.00 58.72 83 VAL A O 1
ATOM 647 N N . ILE A 1 84 ? 31.679 -12.687 -31.666 1.00 60.06 84 ILE A N 1
ATOM 648 C CA . ILE A 1 84 ? 32.948 -12.461 -32.371 1.00 60.06 84 ILE A CA 1
ATOM 649 C C . ILE A 1 84 ? 33.737 -13.775 -32.446 1.00 60.06 84 ILE A C 1
ATOM 651 O O . ILE A 1 84 ? 34.072 -14.218 -33.547 1.00 60.06 84 ILE A O 1
ATOM 655 N N . ALA A 1 85 ? 33.891 -14.481 -31.320 1.00 59.16 85 ALA A N 1
ATOM 656 C CA . ALA A 1 85 ? 34.614 -15.757 -31.263 1.00 59.16 85 ALA A CA 1
ATOM 657 C C . ALA A 1 85 ? 34.014 -16.846 -32.184 1.00 59.16 85 ALA A C 1
ATOM 659 O O . ALA A 1 85 ? 34.743 -17.590 -32.847 1.00 59.16 85 ALA A O 1
ATOM 660 N N . ARG A 1 86 ? 32.677 -16.925 -32.292 1.00 57.66 86 ARG A N 1
ATOM 661 C CA . ARG A 1 86 ? 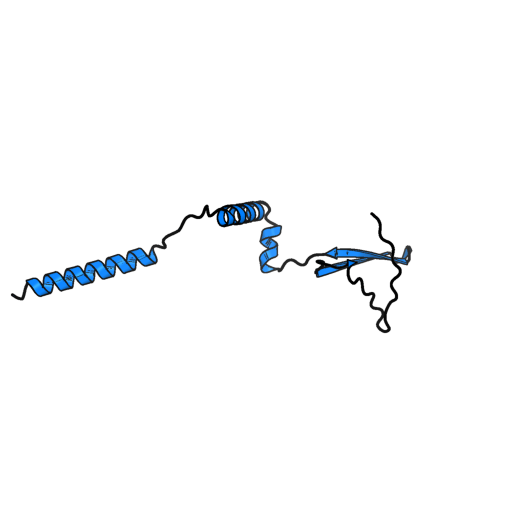32.002 -17.858 -33.219 1.00 57.66 86 ARG A CA 1
ATOM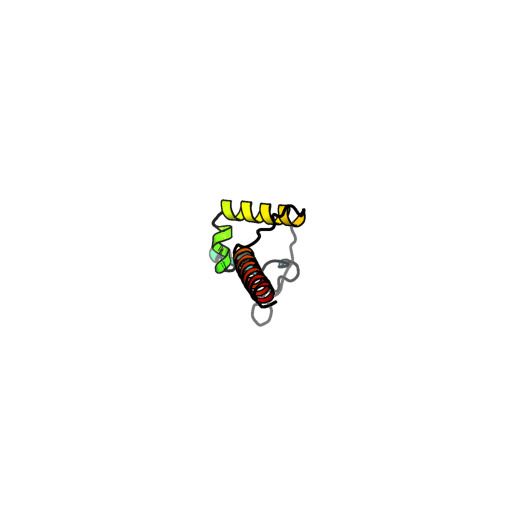 662 C C . ARG A 1 86 ? 32.210 -17.478 -34.686 1.00 57.66 86 ARG A C 1
ATOM 664 O O . ARG A 1 86 ? 32.341 -18.362 -35.540 1.00 57.66 86 ARG A O 1
ATOM 671 N N . SER A 1 87 ? 32.244 -16.182 -34.988 1.00 61.28 87 SER A N 1
ATOM 672 C CA . SER A 1 87 ? 32.432 -15.681 -36.352 1.00 61.28 87 SER A CA 1
ATOM 673 C C . SER A 1 87 ? 33.846 -15.956 -36.880 1.00 61.28 87 SER A C 1
ATOM 675 O O . SER A 1 87 ? 34.007 -16.384 -38.027 1.00 61.28 87 SER A O 1
ATOM 677 N N . GLU A 1 88 ? 34.861 -15.816 -36.027 1.00 66.12 88 GLU A N 1
ATOM 678 C CA . GLU A 1 88 ? 36.264 -16.043 -36.377 1.00 66.12 88 GLU A CA 1
ATOM 679 C C . GLU A 1 88 ? 36.565 -17.528 -36.585 1.00 66.12 88 GLU A C 1
ATOM 681 O O . GLU A 1 88 ? 37.158 -17.896 -37.604 1.00 66.12 88 GLU A O 1
ATOM 686 N N . ALA A 1 89 ? 36.061 -18.396 -35.698 1.00 63.72 89 ALA A N 1
ATOM 687 C CA . ALA A 1 89 ? 36.168 -19.845 -35.858 1.00 63.72 89 ALA A CA 1
ATOM 688 C C . ALA A 1 89 ? 35.542 -20.312 -37.187 1.00 63.72 89 ALA A C 1
ATOM 690 O O . ALA A 1 89 ? 36.166 -21.043 -37.958 1.00 63.72 89 ALA A O 1
ATOM 691 N N . THR A 1 90 ? 34.350 -19.804 -37.522 1.00 62.94 90 THR A N 1
ATOM 692 C CA . THR A 1 90 ? 33.654 -20.141 -38.778 1.00 62.94 90 THR A CA 1
ATOM 693 C C . THR A 1 90 ? 34.411 -19.634 -40.012 1.00 62.94 90 THR A C 1
ATOM 695 O O . THR A 1 90 ? 34.471 -20.314 -41.044 1.00 62.94 90 THR A O 1
ATOM 698 N N . ARG A 1 91 ? 35.021 -18.444 -39.925 1.00 62.72 91 ARG A N 1
ATOM 699 C CA . ARG A 1 91 ? 35.826 -17.854 -41.004 1.00 62.72 91 ARG A CA 1
ATOM 700 C C . ARG A 1 91 ? 37.109 -18.649 -41.248 1.00 62.72 91 ARG A C 1
ATOM 702 O O . ARG A 1 91 ? 37.464 -18.870 -42.409 1.00 62.72 91 ARG A O 1
ATOM 709 N N . GLN A 1 92 ? 37.756 -19.125 -40.187 1.00 68.00 92 GLN A N 1
ATOM 710 C CA . GLN A 1 92 ? 38.978 -19.918 -40.287 1.00 68.00 92 GLN A CA 1
ATOM 711 C C . GLN A 1 92 ? 38.706 -21.316 -40.856 1.00 68.00 92 GLN A C 1
ATOM 713 O O . GLN A 1 92 ? 39.394 -21.731 -41.790 1.00 68.00 92 GLN A O 1
ATOM 718 N N . SER A 1 93 ? 37.641 -21.994 -40.411 1.00 64.31 93 SER A N 1
ATOM 719 C CA . SER A 1 93 ? 37.230 -23.288 -40.978 1.00 64.31 93 SER A CA 1
ATOM 720 C C . SER A 1 93 ? 36.910 -23.192 -42.475 1.00 64.31 93 SER A C 1
ATOM 722 O O . SER A 1 93 ? 37.351 -24.035 -43.255 1.00 64.31 93 SER A O 1
ATOM 724 N N . ARG A 1 94 ? 36.222 -22.129 -42.925 1.00 65.19 94 ARG A N 1
ATOM 725 C CA . ARG A 1 94 ? 35.956 -21.906 -44.362 1.00 65.19 94 ARG A CA 1
ATOM 726 C C . ARG A 1 94 ? 37.228 -21.645 -45.173 1.00 65.19 94 ARG A C 1
ATOM 728 O O . ARG A 1 94 ? 37.295 -22.053 -46.332 1.00 65.19 94 ARG A O 1
ATOM 735 N N . LYS A 1 95 ? 38.221 -20.966 -44.591 1.00 69.50 95 LYS A N 1
ATOM 736 C CA . LYS A 1 95 ? 39.509 -20.683 -45.245 1.00 69.50 95 LYS A CA 1
ATOM 737 C C . LYS A 1 95 ? 40.337 -21.959 -45.428 1.00 69.50 95 LYS A C 1
ATOM 739 O O . LYS A 1 95 ? 40.906 -22.158 -46.496 1.00 69.50 95 LYS A O 1
ATOM 744 N N . ILE A 1 96 ? 40.327 -22.844 -44.430 1.00 69.69 96 ILE A N 1
ATOM 745 C CA . ILE A 1 96 ? 40.994 -24.154 -44.489 1.00 69.69 96 ILE A CA 1
ATOM 746 C C . ILE A 1 96 ? 40.350 -25.042 -45.563 1.00 69.69 96 ILE A C 1
ATOM 748 O O . ILE A 1 96 ? 41.058 -25.575 -46.414 1.00 69.69 96 ILE A O 1
ATOM 752 N N . ILE A 1 97 ? 39.015 -25.136 -45.591 1.00 66.81 97 ILE A N 1
ATOM 753 C CA . ILE A 1 97 ? 38.295 -25.957 -46.582 1.00 66.81 97 ILE A CA 1
ATOM 754 C C . ILE A 1 97 ? 38.566 -25.466 -48.011 1.00 66.81 97 ILE A C 1
ATOM 756 O O . ILE A 1 97 ? 38.898 -26.266 -48.880 1.00 66.81 97 ILE A O 1
ATOM 760 N N . LYS A 1 98 ? 38.491 -24.151 -48.261 1.00 66.12 98 LYS A N 1
ATOM 761 C CA . LYS A 1 98 ? 38.772 -23.588 -49.594 1.00 66.12 98 LYS A CA 1
ATOM 762 C C . LYS A 1 98 ? 40.205 -23.852 -50.060 1.00 66.12 98 LYS A C 1
ATOM 764 O O . LYS A 1 98 ? 40.407 -24.187 -51.222 1.00 66.12 98 LYS A O 1
ATOM 769 N N . ASN A 1 99 ? 41.184 -23.737 -49.165 1.00 68.06 99 ASN A N 1
ATOM 770 C CA . ASN A 1 99 ? 42.576 -24.016 -49.509 1.00 68.06 99 ASN A CA 1
ATOM 771 C C . ASN A 1 99 ? 42.820 -25.508 -49.781 1.00 68.06 99 ASN A C 1
ATOM 773 O O . ASN A 1 99 ? 43.608 -25.827 -50.662 1.00 68.06 99 ASN A O 1
ATOM 777 N N . SER A 1 100 ? 42.128 -26.412 -49.079 1.00 59.78 100 SER A N 1
ATOM 778 C CA . SER A 1 100 ? 42.257 -27.858 -49.304 1.00 59.78 100 SER A CA 1
ATOM 779 C C . SER A 1 100 ? 41.612 -28.323 -50.613 1.00 59.78 100 SER A C 1
ATOM 781 O O . SER A 1 100 ? 42.077 -29.290 -51.203 1.00 59.78 100 SER A O 1
ATOM 783 N N . VAL A 1 101 ? 40.558 -27.647 -51.083 1.00 68.25 101 VAL A N 1
ATOM 784 C CA . VAL A 1 101 ? 39.921 -27.951 -52.379 1.00 68.25 101 VAL A CA 1
ATOM 785 C C . VAL A 1 101 ? 40.810 -27.515 -53.550 1.00 68.25 101 VAL A C 1
ATOM 787 O O . VAL A 1 101 ? 40.895 -28.226 -54.542 1.00 68.25 101 VAL A O 1
ATOM 790 N N . ASN A 1 102 ? 41.532 -26.400 -53.414 1.00 58.56 102 ASN A N 1
ATOM 791 C CA . ASN A 1 102 ? 42.417 -25.878 -54.464 1.00 58.56 102 ASN A CA 1
ATOM 792 C C . ASN A 1 102 ? 43.770 -26.607 -54.589 1.00 58.56 102 ASN A C 1
ATOM 794 O O . ASN A 1 102 ? 44.515 -26.312 -55.512 1.00 58.56 102 ASN A O 1
ATOM 798 N N . GLN A 1 103 ? 44.109 -27.510 -53.666 1.00 57.09 103 GLN A N 1
ATOM 799 C CA . GLN A 1 103 ? 45.348 -28.310 -53.699 1.00 57.09 103 GLN A CA 1
ATOM 800 C C . GLN A 1 103 ? 45.144 -29.704 -54.327 1.00 57.09 103 GLN A C 1
ATOM 802 O O . GLN A 1 103 ? 46.097 -30.464 -54.446 1.00 57.09 103 GLN A O 1
ATOM 807 N N . ASN A 1 104 ? 43.907 -30.043 -54.712 1.00 51.88 104 ASN A N 1
ATOM 808 C CA . ASN A 1 104 ? 43.526 -31.347 -55.267 1.00 51.88 104 ASN A CA 1
ATOM 809 C C . ASN A 1 104 ? 43.124 -31.280 -56.759 1.00 51.88 104 ASN A C 1
ATOM 811 O O . ASN A 1 104 ? 42.462 -32.198 -57.242 1.00 51.88 104 ASN A O 1
ATOM 815 N N . PHE A 1 105 ? 43.498 -30.209 -57.468 1.00 49.16 105 PHE A N 1
ATOM 816 C CA . PHE A 1 105 ? 43.339 -30.047 -58.919 1.00 49.16 105 PHE A CA 1
ATOM 817 C C . PHE A 1 105 ? 44.663 -29.644 -59.560 1.00 49.16 105 PHE A C 1
ATOM 819 O O . PHE A 1 105 ? 45.339 -28.765 -58.979 1.00 49.16 105 PHE A O 1
#

pLDDT: mean 82.97, std 13.52, range [49.16, 96.44]

Mean predicted aligned error: 14.43 Å

Sequence (105 aa):
MTQACILKPDTKGRITLGKLAKGVSSFHVIVNSKKGQIILEPYTEIPLKESWLFNNKKALVQLNNGIKDSAKGQVKFIETDIVIARSEATRQSRKIIKNSVNQNF

Nearest PDB structures (foldseek):
  8bqs-assembly1_AO  TM=3.208E-01  e=2.422E+00  Tetrahymena thermophila SB210
  9bdl-assembly1_AS21  TM=2.548E-01  e=2.760E+00  Oryctolagus cuniculus
  7zd6-assembly1_5  TM=2.955E-01  e=6.886E+00  Ovis aries

Foldseek 3Di:
DDDDDDFDADPVRDTDCPPVCVPAPAWDWDADPVVRDIDTHGDDDDPPVCVVCVVDPVNVVVVVVVVVCVVVVVDDDDDDCVVVVVVVVVVVVVVVVVVVVVVPD

Organism: NCBI:txid1359196

Solvent-accessible surface area (backbone atoms only — not comparable to full-atom values): 6810 Å² total; per-residue (Å²): 137,89,86,85,82,92,80,72,60,48,99,84,69,51,72,80,61,68,81,80,47,69,94,47,75,45,64,50,77,46,75,40,77,92,76,74,42,76,46,76,43,83,32,75,83,69,58,76,94,52,43,62,44,73,72,32,63,70,57,44,52,51,51,55,48,51,54,54,33,49,77,70,64,67,67,81,88,76,84,59,70,71,59,55,58,54,50,52,53,52,52,51,55,53,50,52,53,55,55,58,60,66,72,75,113